Protein AF-A0A314ZGN2-F1 (afdb_monomer)

Nearest PDB structures (foldseek):
  1p7h-assembly1_L  TM=3.125E-01  e=4.042E-01  Homo sapiens
  6c0m-assembly1_A  TM=3.305E-01  e=5.646E+00  Human respirovirus 3
  4mza-assembly1_A  TM=3.324E-01  e=8.991E+00  Human parainfluenza 3 virus (strain NIH 47885)
  7x85-assembly2_C  TM=1.819E-01  e=9.971E+00  Gallus gallus

Foldseek 3Di:
DPPPDFDWDQDVVVRDIATAAEDDDFDFFDDWDDDPQWIWGAGPVDRQKIWIWGWDWDQDPVRDIYIYIYTDDMEGDNDDDDDPADFDDDKGWDWDDPDDQKIKIWIWGAHPVDNVDIDIDIDIWGFDDDVHTYIGD

Secondary structure (DSSP, 8-state):
-------EEEETTTTEEEEEEESS---EEEEEEEETTEEEEEESS-TT-EEEEEEEEEE-TTS-EEEEEEEEEEE-----PPPSS-EEEEEEEEEEEEETTEEEEEEEEEESS-TT-EEEEEEEEEEEESSSEEEE-

Organism: NCBI:txid2094558

Solvent-accessible surface area (backbone atoms only — not comparable to full-atom values): 8246 Å² total; per-residue (Å²): 132,86,78,81,74,85,50,68,44,74,42,74,96,77,73,42,79,42,70,38,45,67,81,61,82,78,69,60,39,75,44,69,42,74,58,90,74,38,36,38,27,33,29,56,92,38,84,42,28,38,36,34,30,35,77,46,77,44,75,47,99,86,75,48,76,48,39,37,42,42,62,73,52,74,39,65,80,53,80,79,80,80,66,99,64,73,70,32,90,60,66,50,54,36,60,45,76,77,53,95,48,38,32,34,42,41,39,35,20,40,28,74,91,40,86,91,46,71,46,75,47,79,43,69,34,30,58,46,82,67,102,54,76,43,68,47,118

Mean predicted aligned error: 6.77 Å

Radius of gyration: 17.8 Å; Cα contacts (8 Å, |Δi|>4): 283; chains: 1; bounding box: 38×37×48 Å

pLDDT: mean 85.06, std 10.41, range [37.78, 95.0]

Sequence (137 aa):
MHRNLDVVAFHVARKDWIRVEVDTYTPFRGRAVVVGETIYALNLYNAEEIIAYSLTRKEDDDGGTTYSLVQLFKLNGLEIVDPPLQFGELVSAYLVHLGNQDFVHVKTATNKECDEVQHVCITTFQIVQGRRHMIET

Structure (mmCIF, N/CA/C/O backbone):
data_AF-A0A314ZGN2-F1
#
_entry.id   AF-A0A314ZGN2-F1
#
loop_
_atom_site.group_PDB
_atom_site.id
_atom_site.type_symbol
_atom_site.label_atom_id
_atom_site.label_alt_id
_atom_site.label_comp_id
_atom_site.label_asym_id
_atom_site.label_entity_id
_atom_site.label_seq_id
_atom_site.pdbx_PDB_ins_code
_atom_site.Cartn_x
_atom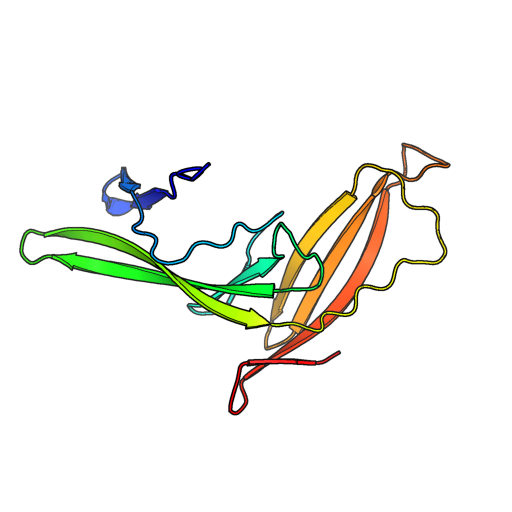_site.Cartn_y
_atom_site.Cartn_z
_atom_site.occupancy
_atom_site.B_iso_or_equiv
_atom_site.auth_seq_id
_atom_site.auth_comp_id
_atom_site.auth_asym_id
_atom_site.auth_atom_id
_atom_site.pdbx_PDB_model_num
ATOM 1 N N . MET A 1 1 ? 17.375 8.043 18.243 1.00 37.78 1 MET A N 1
ATOM 2 C CA . MET A 1 1 ? 16.328 9.081 18.097 1.00 37.78 1 MET A CA 1
ATOM 3 C C . MET A 1 1 ? 15.012 8.380 17.799 1.00 37.78 1 MET A C 1
ATOM 5 O O . MET A 1 1 ? 14.833 7.925 16.677 1.00 37.78 1 MET A O 1
ATOM 9 N N . HIS A 1 2 ? 14.116 8.251 18.779 1.00 42.19 2 HIS A N 1
ATOM 10 C CA . HIS A 1 2 ? 12.725 7.903 18.488 1.00 42.19 2 HIS A CA 1
ATOM 11 C C . HIS A 1 2 ? 12.092 9.126 17.828 1.00 42.19 2 HIS 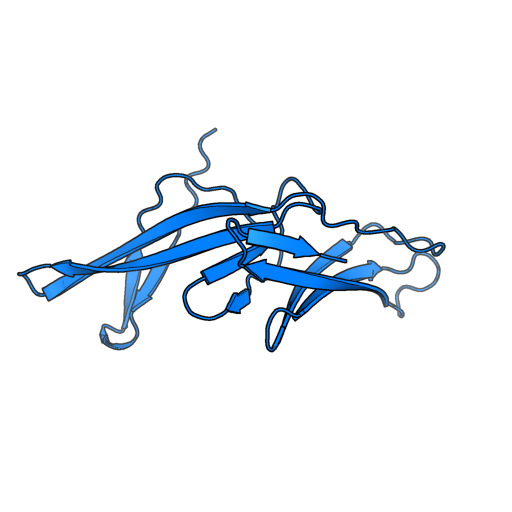A C 1
ATOM 13 O O . HIS A 1 2 ? 11.748 10.092 18.503 1.00 42.19 2 HIS A O 1
ATOM 19 N N . ARG A 1 3 ? 12.029 9.141 16.493 1.00 47.66 3 ARG A N 1
ATOM 20 C CA . ARG A 1 3 ? 11.150 10.082 15.801 1.00 47.66 3 ARG A CA 1
ATOM 21 C C . ARG A 1 3 ? 9.731 9.643 16.148 1.00 47.66 3 ARG A C 1
ATOM 23 O O . ARG A 1 3 ? 9.237 8.693 15.553 1.00 47.66 3 ARG A O 1
ATOM 30 N N . ASN A 1 4 ? 9.127 10.282 17.148 1.00 53.72 4 ASN A N 1
ATOM 31 C CA . ASN A 1 4 ? 7.690 10.196 17.371 1.00 53.72 4 ASN A CA 1
ATOM 32 C C . ASN A 1 4 ? 7.030 10.783 16.126 1.00 53.72 4 ASN A C 1
ATOM 34 O O . ASN A 1 4 ? 7.004 11.996 15.942 1.00 53.72 4 ASN A O 1
ATOM 38 N N . LEU A 1 5 ? 6.609 9.911 15.219 1.00 62.69 5 LEU A N 1
ATOM 39 C CA . LEU A 1 5 ? 5.783 10.303 14.094 1.00 62.69 5 LEU A CA 1
ATOM 40 C C . LEU A 1 5 ? 4.350 10.336 14.611 1.00 62.69 5 LEU A C 1
ATOM 42 O O . LEU A 1 5 ? 3.824 9.321 15.062 1.00 62.69 5 LEU A O 1
ATOM 46 N N . ASP A 1 6 ? 3.751 11.522 14.597 1.00 79.12 6 ASP A N 1
ATOM 47 C CA . ASP A 1 6 ? 2.360 11.707 14.985 1.00 79.12 6 ASP A CA 1
ATOM 48 C C . ASP A 1 6 ? 1.465 11.173 13.862 1.00 79.12 6 ASP A C 1
ATOM 50 O O . ASP A 1 6 ? 1.243 11.837 12.849 1.00 79.12 6 ASP A O 1
ATOM 54 N N . VAL A 1 7 ? 0.972 9.944 14.023 1.00 88.06 7 VAL A N 1
ATOM 55 C CA . VAL A 1 7 ? -0.092 9.408 13.171 1.00 88.06 7 VAL A CA 1
ATOM 56 C C . VAL A 1 7 ? -1.422 9.932 13.706 1.00 88.06 7 VAL A C 1
ATOM 58 O O . VAL A 1 7 ? -1.721 9.813 14.894 1.00 88.06 7 VAL A O 1
ATOM 61 N N . VAL A 1 8 ? -2.218 10.538 12.830 1.00 92.12 8 VAL A N 1
ATOM 62 C CA . VAL A 1 8 ? -3.524 11.117 13.163 1.00 92.12 8 VAL A CA 1
ATOM 63 C C . VAL A 1 8 ? -4.576 10.646 12.165 1.00 92.12 8 VAL A C 1
ATOM 65 O O . VAL A 1 8 ? -4.284 10.450 10.986 1.00 92.12 8 VAL A O 1
ATOM 68 N N . ALA A 1 9 ? -5.807 10.473 12.636 1.00 92.50 9 ALA A N 1
ATOM 69 C CA . ALA A 1 9 ? -6.965 10.132 11.824 1.00 92.50 9 ALA A CA 1
ATOM 70 C C . ALA A 1 9 ? -8.027 11.221 11.979 1.00 92.50 9 ALA A C 1
ATOM 72 O O . ALA A 1 9 ? -8.332 11.651 13.090 1.00 92.50 9 ALA A O 1
ATOM 73 N N . PHE A 1 10 ? -8.605 11.666 10.866 1.00 93.62 10 PHE A N 1
ATOM 74 C CA . PHE A 1 10 ? -9.712 12.613 10.900 1.00 93.62 10 PHE A CA 1
ATOM 75 C C . PHE A 1 10 ? -11.043 11.868 11.021 1.00 93.62 10 PHE A C 1
ATOM 77 O O . PHE A 1 10 ? -11.443 11.131 10.116 1.00 93.62 10 PHE A O 1
ATOM 84 N N . HIS A 1 11 ? -11.756 12.078 12.124 1.00 90.94 11 HIS A N 1
ATOM 85 C CA . HIS A 1 11 ? -13.058 11.466 12.354 1.00 90.94 11 HIS A CA 1
ATOM 86 C C . HIS A 1 11 ? -14.170 12.339 11.759 1.00 90.94 11 HIS A C 1
ATOM 88 O O . HIS A 1 11 ? -14.666 13.267 12.400 1.00 90.94 11 HIS A O 1
ATOM 94 N N . VAL A 1 12 ? -14.634 12.002 10.552 1.00 92.12 12 VAL A N 1
ATOM 95 C CA . VAL A 1 12 ? -15.578 12.822 9.762 1.00 92.12 12 VAL A CA 1
ATOM 96 C C . VAL A 1 12 ? -16.828 13.248 10.539 1.00 92.12 12 VAL A C 1
ATOM 98 O O . VAL A 1 12 ? -17.173 14.427 10.527 1.00 92.12 12 VAL A O 1
ATOM 101 N N . ALA A 1 13 ? -17.490 12.332 11.256 1.00 89.50 13 ALA A N 1
ATOM 102 C CA . ALA A 1 13 ? 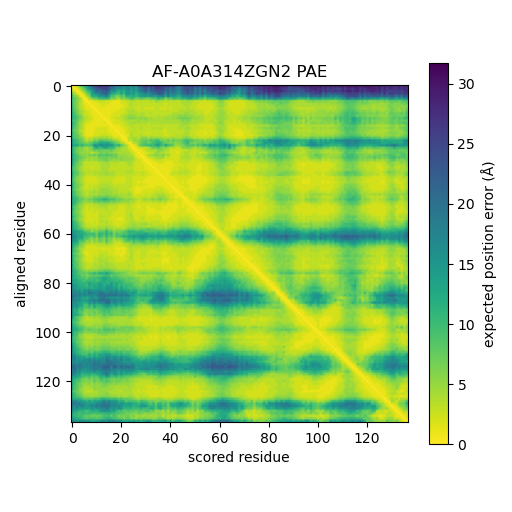-18.731 12.668 11.967 1.00 89.50 13 ALA A CA 1
ATOM 103 C C . ALA A 1 13 ? -18.515 13.629 13.153 1.00 89.50 13 ALA A C 1
ATOM 105 O O . ALA A 1 13 ? -19.404 14.405 13.486 1.00 89.50 13 ALA A O 1
ATOM 106 N N . ARG A 1 14 ? -17.322 13.600 13.761 1.00 87.88 14 ARG A N 1
ATOM 107 C CA . ARG A 1 14 ? -16.935 14.454 14.893 1.00 87.88 14 ARG A CA 1
ATOM 108 C C . ARG A 1 14 ? -16.241 15.735 14.432 1.00 87.88 14 ARG A C 1
ATOM 110 O O . ARG A 1 14 ? -16.152 16.680 15.203 1.00 87.88 14 ARG A O 1
ATOM 117 N N . LYS A 1 15 ? -15.792 15.768 13.171 1.00 93.56 15 LYS A N 1
ATOM 118 C CA . LYS A 1 15 ? -15.005 16.844 12.558 1.00 93.56 15 LYS A CA 1
ATOM 119 C C . LYS A 1 15 ? -13.740 17.170 13.354 1.00 93.56 15 LYS A C 1
ATOM 121 O O . LYS A 1 15 ? -13.398 18.336 13.517 1.00 93.56 15 LYS A O 1
ATOM 126 N N . ASP A 1 16 ? -13.063 16.131 13.833 1.00 92.94 16 ASP A N 1
ATOM 127 C CA . ASP A 1 16 ? -11.923 16.262 14.736 1.00 92.94 16 ASP A CA 1
ATOM 128 C C . ASP A 1 16 ? -10.761 15.339 14.344 1.00 92.94 16 ASP A C 1
ATOM 130 O O . ASP A 1 16 ? -10.966 14.297 13.711 1.00 92.94 16 ASP A O 1
ATOM 134 N N . TRP A 1 17 ? -9.545 15.732 14.720 1.00 93.50 17 TRP A N 1
ATOM 135 C CA . TRP A 1 17 ? -8.321 14.958 14.522 1.00 93.50 17 TRP A CA 1
ATOM 136 C C . TRP A 1 17 ? -8.000 14.158 15.779 1.00 93.50 17 TRP A C 1
ATOM 138 O O . TRP A 1 17 ? -7.732 14.715 16.839 1.00 93.50 17 TRP A O 1
ATOM 148 N N . ILE A 1 18 ? -7.975 12.837 15.643 1.00 91.56 18 ILE A N 1
ATOM 149 C CA . ILE A 1 18 ? -7.713 11.912 16.741 1.00 91.56 18 ILE A CA 1
ATOM 150 C C . ILE A 1 18 ? -6.322 11.317 16.549 1.00 91.56 18 ILE A C 1
ATOM 152 O O . ILE A 1 18 ? -5.971 10.853 15.461 1.00 91.56 18 ILE A O 1
ATOM 156 N N . ARG A 1 19 ? -5.515 11.341 17.611 1.00 91.50 19 ARG A N 1
ATOM 157 C CA . ARG A 1 19 ? -4.205 10.687 17.620 1.00 91.50 19 ARG A CA 1
ATOM 158 C C . ARG A 1 19 ? -4.402 9.178 17.495 1.00 91.50 19 ARG A C 1
ATOM 160 O O . ARG A 1 19 ? -5.207 8.598 18.216 1.00 91.50 19 ARG A O 1
ATOM 167 N N . VAL A 1 20 ? -3.669 8.561 16.577 1.00 91.75 20 VAL A N 1
ATOM 168 C CA . VAL A 1 20 ? -3.712 7.118 16.352 1.00 91.75 20 VAL A CA 1
ATOM 169 C C . VAL A 1 20 ? -2.640 6.467 17.215 1.00 91.75 20 VAL A C 1
ATOM 171 O O . VAL A 1 20 ? -1.478 6.874 17.189 1.00 91.75 20 VAL A O 1
ATOM 174 N N . GLU A 1 21 ? -3.029 5.463 17.988 1.00 91.19 21 GLU A N 1
ATOM 175 C CA . GLU A 1 21 ? -2.099 4.623 18.730 1.00 91.19 21 GLU A CA 1
ATOM 176 C C . GLU A 1 21 ? -1.289 3.769 17.759 1.00 91.19 21 GLU A C 1
ATOM 178 O O . GLU A 1 21 ? -1.835 3.181 16.825 1.00 91.19 21 GLU A O 1
ATOM 183 N N . VAL A 1 22 ? 0.019 3.685 17.974 1.00 87.00 22 VAL A N 1
ATOM 184 C CA . VAL A 1 22 ? 0.903 2.901 17.114 1.00 87.00 22 VAL A CA 1
ATOM 185 C C . VAL A 1 22 ? 1.792 2.043 17.994 1.00 87.00 22 VAL A C 1
ATOM 187 O O . VAL A 1 22 ? 2.503 2.570 18.844 1.00 87.00 22 VAL A O 1
ATOM 190 N N . ASP A 1 23 ? 1.728 0.729 17.793 1.00 75.50 23 ASP A N 1
ATOM 191 C CA . ASP A 1 23 ? 2.507 -0.239 18.568 1.00 75.50 23 ASP A CA 1
ATOM 192 C C . ASP A 1 23 ? 3.909 -0.402 17.960 1.00 75.50 23 ASP A C 1
ATOM 194 O O . ASP A 1 23 ? 4.898 0.149 18.443 1.00 75.50 23 ASP A O 1
ATOM 198 N N . THR A 1 24 ? 3.988 -1.066 16.802 1.00 73.81 24 THR A N 1
ATOM 199 C CA . THR A 1 24 ? 5.222 -1.199 16.021 1.00 73.81 24 THR A CA 1
ATOM 200 C C . THR A 1 24 ? 5.075 -0.464 14.695 1.00 73.81 24 THR A C 1
ATOM 202 O O . THR A 1 24 ? 4.286 -0.857 13.836 1.00 73.81 24 THR A O 1
ATOM 205 N N . TYR A 1 25 ? 5.837 0.616 14.519 1.00 71.62 25 TYR A N 1
ATOM 206 C CA . TYR A 1 25 ? 5.774 1.440 13.316 1.00 71.62 25 TYR A CA 1
ATOM 207 C C . TYR A 1 25 ? 7.018 1.271 12.449 1.00 71.62 25 TYR A C 1
ATOM 209 O O . TYR A 1 25 ? 8.117 1.666 12.841 1.00 71.62 25 TYR A O 1
ATOM 217 N N . THR A 1 26 ? 6.830 0.770 11.231 1.00 79.50 26 THR A N 1
ATOM 218 C CA . THR A 1 26 ? 7.804 0.964 10.154 1.00 79.50 26 THR A CA 1
ATOM 219 C C . THR A 1 26 ? 7.272 2.076 9.246 1.00 79.50 26 THR A C 1
ATOM 221 O O . THR A 1 26 ? 6.148 1.944 8.771 1.00 79.50 26 THR A O 1
ATOM 224 N N . PRO A 1 27 ? 8.006 3.174 8.995 1.00 85.62 27 PRO A N 1
ATOM 225 C CA . PRO A 1 27 ? 7.578 4.186 8.036 1.00 85.62 27 PRO A CA 1
ATOM 226 C C . PRO A 1 27 ? 7.528 3.620 6.616 1.00 85.62 27 PRO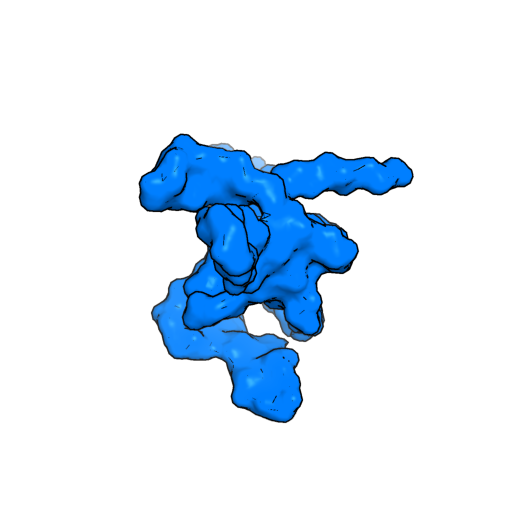 A C 1
ATOM 228 O O . PRO A 1 27 ? 8.348 2.784 6.232 1.00 85.62 27 PRO A O 1
ATOM 231 N N . PHE A 1 28 ? 6.605 4.140 5.816 1.00 88.25 28 PHE A N 1
ATOM 232 C CA . PHE A 1 28 ? 6.501 3.830 4.396 1.00 88.25 28 PHE A CA 1
ATOM 233 C C . PHE A 1 28 ? 6.787 5.069 3.541 1.00 88.25 28 PHE A C 1
ATOM 235 O O . PHE A 1 28 ? 6.727 6.205 4.019 1.00 88.25 28 P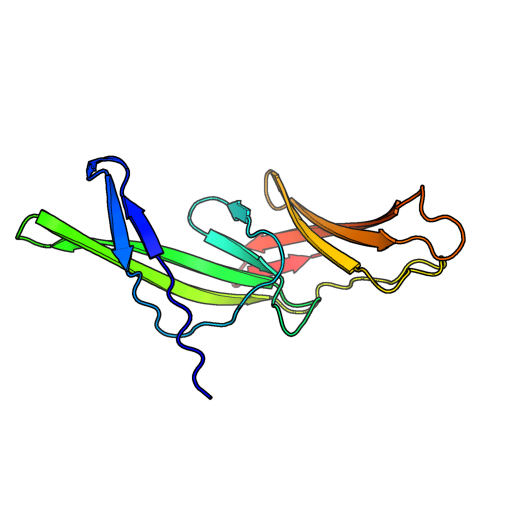HE A O 1
ATOM 242 N N . ARG A 1 29 ? 7.129 4.847 2.271 1.00 85.88 29 ARG A N 1
ATOM 243 C CA . ARG A 1 29 ? 7.354 5.903 1.275 1.00 85.88 29 ARG A CA 1
ATOM 244 C C . ARG A 1 29 ? 6.216 5.956 0.264 1.00 85.88 29 ARG A C 1
ATOM 246 O O . ARG A 1 29 ? 5.596 4.942 -0.046 1.00 85.88 29 ARG A O 1
ATOM 253 N N . GLY A 1 30 ? 5.996 7.138 -0.301 1.00 84.75 30 GLY A N 1
ATOM 254 C CA . GLY A 1 30 ? 4.992 7.334 -1.341 1.00 84.75 30 GLY A CA 1
ATOM 255 C C . GLY A 1 30 ? 3.567 7.194 -0.808 1.00 84.75 30 GLY A C 1
ATOM 256 O O . GLY A 1 30 ? 3.241 7.700 0.264 1.00 84.75 30 GLY A O 1
ATOM 257 N N . ARG A 1 31 ? 2.702 6.551 -1.594 1.00 89.38 31 ARG A N 1
ATOM 258 C CA . ARG A 1 31 ? 1.283 6.362 -1.272 1.00 89.38 31 ARG A CA 1
ATOM 259 C C . ARG A 1 31 ? 1.034 4.934 -0.802 1.00 89.38 31 ARG A C 1
ATOM 261 O O . ARG A 1 31 ? 1.544 3.995 -1.407 1.00 89.38 31 ARG A O 1
ATOM 268 N N . ALA A 1 32 ? 0.230 4.801 0.248 1.00 92.31 32 ALA A N 1
ATOM 269 C CA . ALA A 1 32 ? -0.355 3.530 0.641 1.00 92.31 32 ALA A CA 1
ATOM 270 C C . ALA A 1 32 ? -1.629 3.259 -0.170 1.00 92.31 32 ALA A C 1
ATOM 272 O O . ALA A 1 32 ? -2.291 4.190 -0.636 1.00 92.31 32 ALA A O 1
ATOM 273 N N . VAL A 1 33 ? -1.976 1.986 -0.306 1.00 94.62 33 VAL A N 1
ATOM 274 C CA . VAL A 1 33 ? -3.196 1.518 -0.964 1.00 94.62 33 VAL A CA 1
ATOM 275 C C . VAL A 1 33 ? -3.988 0.664 0.011 1.00 94.62 33 VAL A C 1
ATOM 277 O O . VAL A 1 33 ? -3.415 -0.129 0.751 1.00 94.62 33 VAL A O 1
ATOM 280 N N . VAL A 1 34 ? -5.308 0.827 0.015 1.00 94.38 34 VAL A N 1
ATOM 281 C CA . VAL A 1 34 ? -6.211 0.071 0.885 1.00 94.38 34 VAL A CA 1
ATOM 282 C C . VAL A 1 34 ? -6.947 -0.972 0.052 1.00 94.38 34 VAL A C 1
ATOM 284 O O . VAL A 1 34 ? -7.608 -0.618 -0.923 1.00 94.38 34 VAL A O 1
ATOM 287 N N . VAL A 1 35 ? -6.835 -2.243 0.437 1.00 93.06 35 VAL A N 1
ATOM 288 C CA . VAL A 1 35 ? -7.552 -3.370 -0.176 1.00 93.06 35 VAL A CA 1
ATOM 289 C C . VAL A 1 35 ? -8.306 -4.110 0.923 1.00 93.06 35 VAL A C 1
ATOM 291 O O . VAL A 1 35 ? -7.705 -4.697 1.824 1.00 93.06 35 VAL A O 1
ATOM 294 N N . GLY A 1 36 ? -9.638 -4.047 0.873 1.00 91.94 36 GLY A N 1
ATOM 295 C CA . GLY A 1 36 ? -10.478 -4.476 1.991 1.00 91.94 36 GLY A CA 1
ATOM 296 C C . GLY A 1 36 ? -10.146 -3.673 3.252 1.00 91.94 36 GLY A C 1
ATOM 297 O O . GLY A 1 36 ? -10.203 -2.447 3.240 1.00 91.94 36 GLY A O 1
ATOM 298 N N . GLU A 1 37 ? -9.762 -4.366 4.322 1.00 92.19 37 GLU A N 1
ATOM 299 C CA . GLU A 1 37 ? -9.359 -3.760 5.604 1.00 92.19 37 GLU A CA 1
ATOM 300 C C . GLU A 1 37 ? -7.833 -3.621 5.759 1.00 92.19 37 GLU A C 1
ATOM 302 O O . GLU A 1 37 ? -7.347 -3.173 6.800 1.00 92.19 37 GLU A O 1
ATOM 307 N N . THR A 1 38 ? -7.062 -4.021 4.741 1.00 94.50 38 THR A N 1
ATOM 308 C CA . THR A 1 38 ? -5.595 -4.011 4.793 1.00 94.50 38 THR A CA 1
ATOM 309 C C . THR A 1 38 ? -5.030 -2.818 4.037 1.00 94.50 38 THR A C 1
ATOM 311 O O . THR A 1 38 ? -5.375 -2.563 2.884 1.00 94.50 38 THR A O 1
ATOM 314 N N . ILE A 1 39 ? -4.117 -2.102 4.683 1.00 94.75 39 ILE A N 1
ATOM 315 C CA . ILE A 1 39 ? -3.351 -1.002 4.104 1.00 94.75 39 ILE A CA 1
ATOM 316 C C . ILE A 1 39 ? -1.987 -1.554 3.689 1.00 94.75 39 ILE A C 1
ATOM 318 O O . ILE A 1 39 ? -1.215 -1.979 4.543 1.00 94.75 39 ILE A O 1
ATOM 322 N N . TYR A 1 40 ? -1.669 -1.524 2.401 1.00 94.75 40 TYR A N 1
ATOM 323 C CA . TYR A 1 40 ? -0.372 -1.919 1.856 1.00 94.75 40 TYR A CA 1
ATOM 324 C C . TYR A 1 40 ? 0.456 -0.688 1.496 1.00 94.75 40 TYR A C 1
ATOM 326 O O . TYR A 1 40 ? -0.050 0.249 0.875 1.00 94.75 40 TYR A O 1
ATOM 334 N N . ALA A 1 41 ? 1.739 -0.687 1.848 1.00 93.81 41 ALA A N 1
ATOM 335 C CA . ALA A 1 41 ? 2.641 0.409 1.515 1.00 93.81 41 ALA A CA 1
ATOM 336 C C . ALA A 1 41 ? 4.082 -0.062 1.286 1.00 93.81 41 ALA A C 1
ATOM 338 O O . ALA A 1 41 ? 4.510 -1.070 1.843 1.00 93.81 41 ALA A O 1
ATOM 339 N N . LEU A 1 42 ? 4.845 0.688 0.488 1.00 92.69 42 LEU A N 1
ATOM 340 C CA . LEU A 1 42 ? 6.264 0.410 0.242 1.00 92.69 42 LEU A CA 1
ATOM 341 C C . LEU A 1 42 ? 7.103 0.840 1.443 1.00 92.69 42 LEU A C 1
ATOM 343 O O . LEU A 1 42 ? 7.012 1.994 1.868 1.00 92.69 42 LEU A O 1
ATOM 347 N N . ASN A 1 43 ? 7.964 -0.035 1.953 1.00 91.31 43 ASN A N 1
ATOM 348 C CA . ASN A 1 43 ? 8.844 0.317 3.062 1.00 91.31 43 ASN A CA 1
ATOM 349 C C . ASN A 1 43 ? 9.764 1.496 2.679 1.00 91.31 43 ASN A C 1
ATOM 351 O O . ASN A 1 43 ? 10.348 1.544 1.595 1.00 91.31 43 ASN A O 1
ATOM 355 N N . LEU A 1 44 ? 9.883 2.475 3.584 1.00 88.81 44 LEU A N 1
ATOM 356 C CA . LEU A 1 44 ? 10.755 3.637 3.408 1.00 88.81 44 LEU A CA 1
ATOM 357 C C . LEU A 1 44 ? 12.233 3.245 3.255 1.00 88.81 44 LEU A C 1
ATOM 359 O O . LEU A 1 44 ? 12.950 3.865 2.474 1.00 88.81 44 LEU A O 1
ATOM 363 N N . TYR A 1 45 ? 12.680 2.241 4.008 1.00 87.88 45 TYR A N 1
ATOM 364 C CA . TYR A 1 45 ? 14.078 1.818 4.087 1.00 87.88 45 TYR A CA 1
ATOM 365 C C . TYR A 1 45 ? 14.438 0.697 3.109 1.00 87.88 45 TYR A C 1
ATOM 367 O O . TYR A 1 45 ? 15.614 0.529 2.803 1.00 87.88 45 TYR A O 1
ATOM 375 N N . ASN A 1 46 ? 13.450 -0.063 2.627 1.00 88.38 46 ASN A N 1
ATOM 376 C CA . ASN A 1 46 ? 13.656 -1.132 1.655 1.00 88.38 46 ASN A CA 1
ATOM 377 C C . ASN A 1 46 ? 12.589 -1.072 0.554 1.00 88.38 46 ASN A C 1
ATOM 379 O O . ASN A 1 46 ? 11.427 -1.386 0.779 1.00 88.38 46 ASN A O 1
ATOM 383 N N . ALA A 1 47 ? 13.006 -0.682 -0.647 1.00 80.94 47 ALA A N 1
ATOM 384 C CA . ALA A 1 47 ? 12.140 -0.525 -1.810 1.00 80.94 47 ALA A CA 1
ATOM 385 C C . ALA A 1 47 ? 11.377 -1.793 -2.220 1.00 80.94 47 ALA A C 1
ATOM 387 O O . ALA A 1 47 ? 10.301 -1.681 -2.805 1.00 80.94 47 ALA A O 1
ATOM 388 N N . GLU A 1 48 ? 11.956 -2.950 -1.916 1.00 87.75 48 GLU A N 1
ATOM 389 C CA . GLU A 1 48 ? 11.516 -4.287 -2.325 1.00 87.75 48 GLU A CA 1
ATOM 390 C C . GLU A 1 48 ? 10.698 -4.991 -1.225 1.00 87.75 48 GLU A C 1
ATOM 392 O O . GLU A 1 48 ? 10.360 -6.172 -1.333 1.00 87.75 48 GLU A O 1
ATOM 397 N N . GLU A 1 49 ? 10.381 -4.269 -0.142 1.00 92.25 49 GLU A N 1
ATOM 398 C CA . GLU A 1 49 ? 9.519 -4.746 0.938 1.00 92.25 49 GLU A CA 1
ATOM 399 C C . GLU A 1 49 ? 8.182 -3.990 0.936 1.00 92.25 49 GLU A C 1
ATOM 401 O O . GLU A 1 49 ? 8.133 -2.754 0.947 1.00 92.25 49 GLU A O 1
ATOM 406 N N . ILE A 1 50 ? 7.085 -4.745 0.986 1.00 93.62 50 ILE A N 1
ATOM 407 C CA . ILE A 1 50 ? 5.73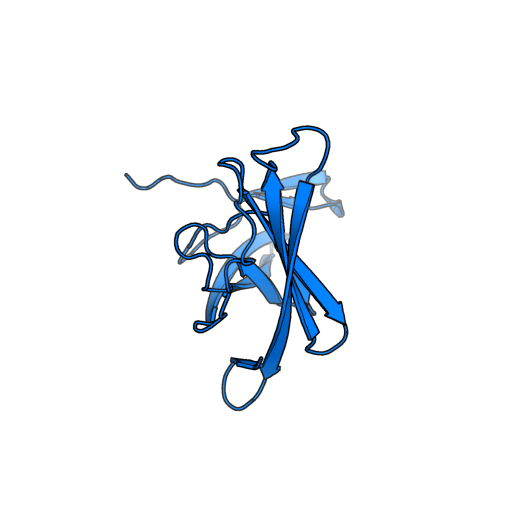7 -4.213 1.200 1.00 93.62 50 ILE A CA 1
ATOM 408 C C . ILE A 1 50 ? 5.348 -4.465 2.650 1.00 93.62 50 ILE A C 1
ATOM 410 O O . ILE A 1 50 ? 5.456 -5.581 3.156 1.00 93.62 50 ILE A O 1
ATOM 414 N N . ILE A 1 51 ? 4.851 -3.434 3.319 1.00 93.94 51 ILE A N 1
ATOM 415 C CA . ILE A 1 51 ? 4.351 -3.516 4.686 1.00 93.94 51 ILE A CA 1
ATOM 416 C C . ILE A 1 51 ? 2.827 -3.495 4.640 1.00 93.94 51 ILE A C 1
ATOM 418 O O . ILE A 1 51 ? 2.236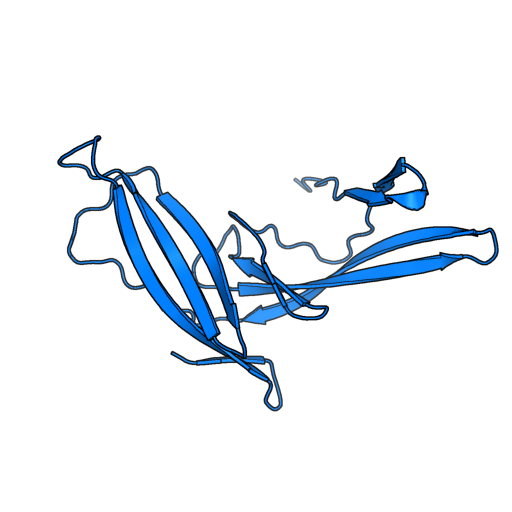 -2.662 3.950 1.00 93.94 51 ILE A O 1
ATOM 422 N N . ALA A 1 52 ? 2.206 -4.409 5.380 1.00 94.25 52 ALA A N 1
ATOM 423 C CA . ALA A 1 52 ? 0.767 -4.451 5.578 1.00 94.25 52 ALA A CA 1
ATOM 424 C C . ALA A 1 52 ? 0.407 -3.917 6.968 1.00 94.25 52 ALA A C 1
ATOM 426 O O . ALA A 1 52 ? 1.011 -4.316 7.968 1.00 94.25 52 ALA A O 1
ATOM 427 N N . TYR A 1 53 ? -0.609 -3.064 7.036 1.00 93.69 53 TYR A N 1
ATOM 428 C CA . TYR A 1 53 ? -1.170 -2.531 8.272 1.00 93.69 53 TYR A CA 1
ATOM 429 C C . TYR A 1 53 ? -2.679 -2.754 8.329 1.00 93.69 53 TYR A C 1
ATOM 431 O O . TYR A 1 53 ? -3.340 -2.883 7.299 1.00 93.69 53 TYR A O 1
ATOM 439 N N . SER A 1 54 ? -3.225 -2.720 9.538 1.00 93.31 54 SER A N 1
ATOM 440 C CA . SER A 1 54 ? -4.656 -2.576 9.789 1.00 93.31 54 SER A CA 1
ATOM 441 C C . SER A 1 54 ? -4.891 -1.332 10.637 1.00 93.31 54 SER A C 1
ATOM 443 O O . SER A 1 54 ? -4.169 -1.088 11.607 1.00 93.31 54 SER A O 1
ATOM 445 N N . LEU A 1 55 ? -5.894 -0.541 10.257 1.00 92.88 55 LEU A N 1
ATOM 446 C CA . LEU A 1 55 ? -6.417 0.533 11.089 1.00 92.88 55 LEU A CA 1
ATOM 447 C C . LEU A 1 55 ? -7.639 0.004 11.837 1.00 92.88 55 LEU A C 1
ATOM 449 O O . LEU A 1 55 ? -8.690 -0.224 11.242 1.00 92.88 55 LEU A O 1
ATOM 453 N N . THR A 1 56 ? -7.508 -0.154 13.147 1.00 92.19 56 THR A N 1
ATOM 454 C CA . THR A 1 56 ? -8.611 -0.569 14.013 1.00 92.19 56 THR A CA 1
ATOM 455 C C . THR A 1 56 ? -9.246 0.637 14.684 1.00 92.19 56 THR A C 1
ATOM 457 O O . THR A 1 56 ? -8.555 1.584 15.066 1.00 92.19 56 THR A O 1
ATOM 460 N N . ARG A 1 57 ? -10.566 0.585 14.849 1.00 92.00 57 ARG A N 1
ATOM 461 C CA . ARG A 1 57 ? -11.353 1.555 15.609 1.00 92.00 57 ARG A CA 1
ATOM 462 C C . ARG A 1 57 ? -11.978 0.844 16.800 1.00 92.00 57 ARG A C 1
ATOM 464 O O . ARG A 1 57 ? -12.554 -0.229 16.633 1.00 92.00 57 ARG A O 1
ATOM 471 N N . LYS A 1 58 ? -11.905 1.465 17.971 1.00 91.31 58 LYS A N 1
ATOM 472 C CA . LYS A 1 58 ? -12.662 1.067 19.158 1.00 91.31 58 LYS A CA 1
ATOM 473 C C . LYS A 1 58 ? -13.518 2.234 19.616 1.00 91.31 58 LYS A C 1
ATOM 475 O O . LYS A 1 58 ? -13.045 3.369 19.654 1.00 91.31 58 LYS A O 1
ATOM 480 N N . GLU A 1 59 ? -14.768 1.938 19.921 1.00 89.19 59 GLU A N 1
ATOM 481 C CA . GLU A 1 59 ? -15.649 2.841 20.653 1.00 89.19 59 GLU A CA 1
ATOM 482 C C . GLU A 1 59 ? -15.559 2.453 22.124 1.00 89.19 59 GLU A C 1
ATOM 484 O O . GLU A 1 59 ? -15.514 1.262 22.441 1.00 89.19 59 GLU A O 1
ATOM 489 N N . ASP A 1 60 ? -15.439 3.445 22.996 1.00 82.81 60 ASP A N 1
ATOM 490 C CA . ASP A 1 60 ? -15.525 3.221 24.434 1.00 82.81 60 ASP A CA 1
ATOM 491 C C . ASP A 1 60 ? -16.972 3.397 24.920 1.00 82.81 60 ASP A C 1
ATOM 493 O O . ASP A 1 60 ? -17.833 3.924 24.207 1.00 82.81 60 ASP A O 1
ATOM 497 N N . ASP A 1 61 ? -17.240 2.933 26.139 1.00 84.50 61 ASP A N 1
ATOM 498 C CA . ASP A 1 61 ? -18.575 2.982 26.745 1.00 84.50 61 ASP A CA 1
ATOM 499 C C . ASP A 1 61 ? -19.065 4.428 26.986 1.00 84.50 61 ASP A C 1
ATOM 501 O O . ASP A 1 61 ? -20.269 4.660 27.103 1.00 84.50 61 ASP A O 1
ATOM 505 N N . ASP A 1 62 ? -18.150 5.406 26.991 1.00 82.00 62 ASP A N 1
ATOM 506 C CA . ASP A 1 62 ? -18.423 6.838 27.162 1.00 82.00 62 ASP A CA 1
ATOM 507 C C . ASP A 1 62 ? -18.615 7.573 25.813 1.00 82.00 62 ASP A C 1
ATOM 509 O O . ASP A 1 62 ? -18.771 8.799 25.771 1.00 82.00 62 ASP A O 1
ATOM 513 N N . GLY A 1 63 ? -18.633 6.845 24.689 1.00 77.62 63 GLY A N 1
ATOM 514 C CA . GLY A 1 63 ? -18.824 7.394 23.340 1.00 77.62 63 GLY A CA 1
ATOM 515 C C . GLY A 1 63 ? -17.581 8.061 22.734 1.00 77.62 63 GLY A C 1
ATOM 516 O O . GLY A 1 63 ? -17.657 8.702 21.678 1.00 77.62 63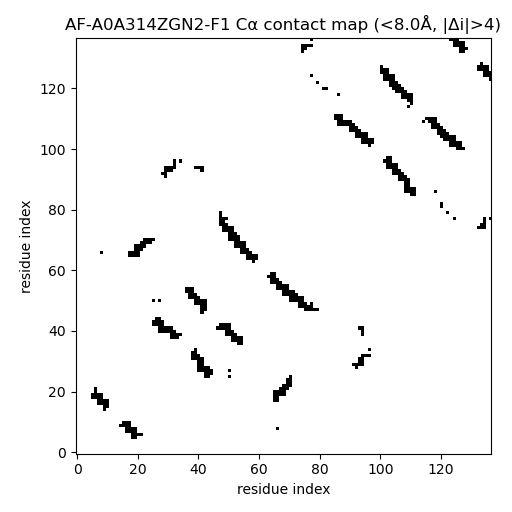 GLY A O 1
ATOM 517 N N . GLY A 1 64 ? -16.427 7.924 23.376 1.00 84.56 64 GLY A N 1
ATOM 518 C CA . GLY A 1 64 ? -15.126 8.209 22.802 1.00 84.56 64 GLY A CA 1
ATOM 519 C C . GLY A 1 64 ? -14.726 7.184 21.738 1.00 84.56 64 GLY A C 1
ATOM 520 O O . GLY A 1 64 ? -15.358 6.153 21.501 1.00 84.56 64 GLY A O 1
ATOM 521 N N . THR A 1 65 ? -13.702 7.545 20.969 1.00 89.69 65 THR A N 1
ATOM 522 C CA . THR A 1 65 ? -13.245 6.753 19.826 1.00 89.69 65 THR A CA 1
ATOM 523 C C . THR A 1 65 ? -11.736 6.759 19.808 1.00 89.69 65 THR A C 1
ATOM 525 O O . THR A 1 65 ? -11.126 7.824 19.691 1.00 89.69 65 THR A O 1
ATOM 528 N N . THR A 1 66 ? -11.156 5.568 19.855 1.00 91.62 66 THR A N 1
ATOM 529 C CA . THR A 1 66 ? -9.716 5.365 19.749 1.00 91.62 66 THR A CA 1
ATOM 530 C C . THR A 1 66 ? -9.410 4.659 18.442 1.00 91.62 66 THR A C 1
ATOM 532 O O . THR A 1 66 ? -10.081 3.698 18.054 1.00 91.62 66 THR A O 1
ATOM 535 N N . TYR A 1 67 ? -8.387 5.152 17.754 1.00 93.38 67 TYR A N 1
ATOM 536 C CA . TYR A 1 67 ? -7.838 4.515 16.569 1.00 93.38 67 TYR A CA 1
ATOM 537 C C . TYR A 1 67 ? -6.484 3.914 16.905 1.00 93.38 67 TYR A C 1
ATOM 539 O O . TYR A 1 67 ? -5.670 4.570 17.553 1.00 93.38 67 TYR A O 1
ATOM 547 N N . SER A 1 68 ? -6.219 2.721 16.388 1.00 91.94 68 SER A N 1
ATOM 548 C CA . SER A 1 68 ? -4.908 2.083 16.501 1.00 91.94 68 SER A CA 1
ATOM 549 C C . SER A 1 68 ? -4.460 1.584 15.128 1.00 91.94 68 SER A C 1
ATOM 551 O O . SER A 1 68 ? -5.242 0.959 14.409 1.00 91.94 68 SER A O 1
ATOM 553 N N . LEU A 1 69 ? -3.211 1.865 14.757 1.00 91.88 69 LEU A N 1
ATOM 554 C CA . LEU A 1 69 ? -2.571 1.386 13.535 1.00 91.88 69 LEU A CA 1
ATOM 555 C C . LEU A 1 69 ? -1.601 0.260 13.893 1.00 91.88 69 LEU A C 1
ATOM 557 O O . LEU A 1 69 ? -0.602 0.476 14.581 1.00 91.88 69 LEU A O 1
ATOM 561 N N . VAL A 1 70 ? -1.889 -0.939 13.399 1.00 91.38 70 VAL A N 1
ATOM 562 C CA . VAL A 1 70 ? -1.127 -2.152 13.708 1.00 91.38 70 VAL A CA 1
ATOM 563 C C . VAL A 1 70 ? -0.420 -2.637 12.452 1.00 91.38 70 VAL A C 1
ATOM 565 O O . VAL A 1 70 ? -1.057 -2.823 11.417 1.00 91.38 70 VAL A O 1
ATOM 568 N N . GLN A 1 71 ? 0.891 -2.870 12.531 1.00 92.25 71 GLN A N 1
ATOM 569 C CA . GLN A 1 71 ? 1.625 -3.560 11.472 1.00 92.25 71 GLN A CA 1
ATOM 570 C C . GLN A 1 71 ? 1.289 -5.056 11.518 1.00 92.25 71 GLN A C 1
ATOM 572 O O . GLN A 1 71 ? 1.571 -5.724 12.509 1.00 92.25 71 GLN A O 1
ATOM 577 N N . LEU A 1 72 ? 0.713 -5.587 10.441 1.00 92.19 72 LEU A N 1
ATOM 578 C CA . LEU A 1 72 ? 0.303 -6.989 10.354 1.00 92.19 72 LEU A CA 1
ATOM 579 C C . LEU A 1 72 ? 1.482 -7.895 9.994 1.00 92.19 72 LEU A C 1
ATOM 581 O O . LEU A 1 72 ? 1.783 -8.857 10.696 1.00 92.19 72 LEU A O 1
ATOM 585 N N . PHE A 1 73 ? 2.149 -7.597 8.880 1.00 91.69 73 PHE A N 1
ATOM 586 C CA . PHE A 1 73 ? 3.270 -8.377 8.360 1.00 91.69 73 PHE A CA 1
ATOM 587 C C . PHE A 1 73 ? 4.057 -7.576 7.317 1.00 91.69 73 PHE A C 1
ATOM 589 O O . PHE A 1 73 ? 3.639 -6.507 6.866 1.00 91.69 73 PHE A O 1
ATOM 596 N N . LYS A 1 74 ? 5.211 -8.123 6.935 1.00 93.06 74 LYS A N 1
ATOM 597 C CA . LYS A 1 74 ? 6.080 -7.625 5.869 1.00 93.06 74 LYS A CA 1
ATOM 598 C C . LYS A 1 74 ? 6.197 -8.688 4.788 1.00 93.06 74 LYS A C 1
ATOM 600 O O . LYS A 1 74 ? 6.409 -9.860 5.101 1.00 93.06 74 LYS A O 1
ATOM 605 N N . LEU A 1 75 ? 6.053 -8.275 3.539 1.00 92.31 75 LEU A N 1
ATOM 606 C CA . LEU A 1 75 ? 6.251 -9.108 2.365 1.00 92.31 75 LEU A CA 1
ATOM 607 C C . LEU A 1 75 ? 7.575 -8.724 1.722 1.00 92.31 75 LEU A C 1
ATOM 609 O O . LEU A 1 75 ? 7.783 -7.563 1.378 1.00 92.31 75 LEU A O 1
ATOM 613 N N . ASN A 1 76 ? 8.450 -9.711 1.581 1.00 90.00 76 ASN A N 1
ATOM 614 C CA . ASN A 1 76 ? 9.745 -9.574 0.929 1.00 90.00 76 ASN A CA 1
ATOM 615 C C . ASN A 1 76 ? 9.694 -10.206 -0.463 1.00 90.00 76 ASN A C 1
ATOM 617 O O . ASN A 1 76 ? 8.817 -11.029 -0.732 1.00 90.00 76 ASN A O 1
ATOM 621 N N . GLY A 1 77 ? 10.681 -9.878 -1.295 1.00 83.75 77 GLY A N 1
ATOM 622 C CA . GLY A 1 77 ? 10.861 -10.508 -2.603 1.00 83.75 77 GLY A CA 1
ATOM 623 C C . GLY A 1 77 ? 10.127 -9.805 -3.739 1.00 83.75 77 GLY A C 1
ATOM 624 O O . GLY A 1 77 ? 9.898 -10.427 -4.770 1.00 83.75 77 GLY A O 1
ATOM 625 N N . LEU A 1 78 ? 9.756 -8.528 -3.573 1.00 86.50 78 LEU A N 1
ATOM 626 C CA . LEU A 1 78 ? 9.332 -7.722 -4.712 1.00 86.50 78 LEU A CA 1
ATOM 627 C C . LEU A 1 78 ? 10.560 -7.404 -5.572 1.00 86.50 78 LEU A C 1
ATOM 629 O O . LEU A 1 78 ? 11.329 -6.507 -5.239 1.00 86.50 78 LEU A O 1
ATOM 633 N N . GLU A 1 79 ? 10.741 -8.123 -6.673 1.00 84.81 79 GLU A N 1
ATOM 634 C CA . GLU A 1 79 ? 11.842 -7.862 -7.597 1.00 84.81 79 GLU A CA 1
ATOM 635 C C . GLU A 1 79 ? 11.536 -6.619 -8.449 1.00 84.81 79 GLU A C 1
ATOM 637 O O . GLU A 1 79 ? 10.653 -6.623 -9.310 1.00 84.81 79 GLU A O 1
ATOM 642 N N . ILE A 1 80 ? 12.257 -5.524 -8.197 1.00 79.12 80 ILE A N 1
ATOM 643 C CA . ILE A 1 80 ? 12.151 -4.290 -8.983 1.00 79.12 80 ILE A CA 1
ATOM 644 C C . ILE A 1 80 ? 13.426 -4.156 -9.805 1.00 79.12 80 ILE A C 1
ATOM 646 O O . ILE A 1 80 ? 14.442 -3.655 -9.330 1.00 79.12 80 ILE A O 1
ATOM 650 N N . VAL A 1 81 ? 13.358 -4.590 -11.059 1.00 78.56 81 VAL A N 1
ATOM 651 C CA . VAL A 1 81 ? 14.494 -4.495 -11.975 1.00 78.56 81 VAL A CA 1
ATOM 652 C C . VAL A 1 81 ? 14.626 -3.065 -12.489 1.00 78.56 81 VAL A C 1
ATOM 654 O O . VAL A 1 81 ? 13.661 -2.463 -12.970 1.00 78.56 81 VAL A O 1
ATOM 657 N N . ASP A 1 82 ? 15.839 -2.523 -12.405 1.00 74.75 82 ASP A N 1
ATOM 658 C CA . ASP A 1 82 ? 16.157 -1.259 -13.054 1.00 74.75 82 ASP A CA 1
ATOM 659 C C . ASP A 1 82 ? 16.171 -1.442 -14.577 1.00 74.75 82 ASP A C 1
ATOM 661 O O . ASP A 1 82 ? 16.770 -2.390 -15.092 1.00 74.75 82 ASP A O 1
ATOM 665 N N . PRO A 1 83 ? 15.512 -0.554 -15.334 1.00 72.94 83 PRO A N 1
ATOM 666 C CA . PRO A 1 83 ? 15.503 -0.657 -16.781 1.00 72.94 83 PRO A CA 1
ATOM 667 C C . PRO A 1 83 ? 16.897 -0.339 -17.334 1.00 72.94 83 PRO A C 1
ATOM 669 O O . PRO A 1 83 ? 17.694 0.336 -16.681 1.00 72.94 83 PRO A O 1
ATOM 672 N N . PRO A 1 84 ? 17.180 -0.719 -18.590 1.00 72.62 84 PRO A N 1
ATOM 673 C CA . PRO A 1 84 ? 18.458 -0.413 -19.236 1.00 72.62 84 PRO A CA 1
ATOM 674 C C . PRO A 1 84 ? 18.699 1.094 -19.468 1.00 72.62 84 PRO A C 1
ATOM 676 O O . PRO A 1 84 ? 19.761 1.478 -19.950 1.00 72.62 84 PRO A O 1
ATOM 679 N N . LEU A 1 85 ? 17.720 1.950 -19.162 1.00 72.38 85 LEU A N 1
ATOM 680 C CA . LEU A 1 85 ? 17.772 3.401 -19.335 1.00 72.38 85 LEU A CA 1
ATOM 681 C C . LEU A 1 85 ? 18.374 4.070 -18.091 1.00 72.38 85 LEU A C 1
ATOM 683 O O . LEU A 1 85 ? 18.159 3.612 -16.971 1.00 72.38 85 LEU A O 1
ATOM 687 N N . GLN A 1 86 ? 19.101 5.178 -18.263 1.00 69.19 86 GLN A N 1
ATOM 688 C CA . GLN A 1 86 ? 19.695 5.885 -17.127 1.00 69.19 86 GLN A CA 1
ATOM 689 C C . GLN A 1 86 ? 18.658 6.732 -16.383 1.00 69.19 86 GLN A C 1
ATOM 691 O O . GLN A 1 86 ? 18.265 7.807 -16.829 1.00 69.19 86 GLN A O 1
ATOM 696 N N . PHE A 1 87 ? 18.262 6.270 -15.200 1.00 72.44 87 PHE A N 1
ATOM 697 C CA . PHE A 1 87 ? 17.382 7.022 -14.311 1.00 72.44 87 PHE A CA 1
ATOM 698 C C . PHE A 1 87 ? 18.173 8.157 -13.650 1.00 72.44 87 PHE A C 1
ATOM 700 O O . PHE A 1 87 ? 19.312 7.975 -13.209 1.00 72.44 87 PHE A O 1
ATOM 707 N N . GLY A 1 88 ? 17.574 9.343 -13.613 1.00 70.00 88 GLY A N 1
ATOM 708 C CA . GLY A 1 88 ? 18.053 10.496 -12.861 1.00 70.00 88 GLY A CA 1
ATOM 709 C C . GLY A 1 88 ? 17.872 10.324 -11.352 1.00 70.00 88 GLY A C 1
ATOM 710 O O . GLY A 1 88 ? 17.354 9.318 -10.871 1.00 70.00 88 GLY A O 1
ATOM 711 N N . GLU A 1 89 ? 18.333 11.312 -10.588 1.00 71.31 89 GLU A N 1
ATOM 712 C CA . GLU A 1 89 ? 18.434 11.210 -9.125 1.00 71.31 89 GLU A CA 1
ATOM 713 C C . GLU A 1 89 ? 17.079 11.300 -8.407 1.00 71.31 89 GLU A C 1
ATOM 715 O O . GLU A 1 89 ? 16.910 10.738 -7.323 1.00 71.31 89 GLU A O 1
ATOM 720 N N . LEU A 1 90 ? 16.096 11.987 -8.999 1.00 71.50 90 LEU A N 1
ATOM 721 C CA . LEU A 1 90 ? 14.795 12.186 -8.369 1.00 71.50 90 LEU A CA 1
ATOM 722 C C . LEU A 1 90 ? 13.874 11.006 -8.676 1.00 71.50 90 LEU A C 1
ATOM 724 O O . LEU A 1 90 ? 13.171 11.003 -9.683 1.00 71.50 90 LEU A O 1
ATOM 728 N N . VAL A 1 91 ? 13.873 10.017 -7.786 1.00 79.25 91 VAL A N 1
ATOM 729 C CA . VAL A 1 91 ? 13.061 8.803 -7.906 1.00 79.25 91 VAL A CA 1
ATOM 730 C C . VAL A 1 91 ? 11.818 8.900 -7.025 1.00 79.25 91 VAL A C 1
ATOM 732 O O . VAL A 1 91 ? 11.909 9.177 -5.828 1.00 79.25 91 VAL A O 1
ATOM 735 N N . SER A 1 92 ? 10.653 8.588 -7.585 1.00 84.06 92 SER A N 1
ATOM 736 C CA . SER A 1 92 ? 9.442 8.310 -6.812 1.00 84.06 92 SER A CA 1
ATOM 737 C C . SER A 1 92 ? 8.930 6.901 -7.101 1.00 84.06 92 SER A C 1
ATOM 739 O O . SER A 1 92 ? 9.175 6.333 -8.165 1.00 84.06 92 SER A O 1
ATOM 741 N N . ALA A 1 93 ? 8.252 6.315 -6.119 1.00 86.69 93 ALA A N 1
ATOM 742 C CA . ALA A 1 93 ? 7.730 4.961 -6.190 1.00 86.69 93 ALA A CA 1
ATOM 743 C C . ALA A 1 93 ? 6.328 4.919 -5.583 1.00 86.69 93 ALA A C 1
ATOM 745 O O . ALA A 1 93 ? 6.097 5.466 -4.498 1.00 86.69 93 ALA A O 1
ATOM 746 N N . TYR A 1 94 ? 5.400 4.273 -6.282 1.00 87.62 94 TYR A N 1
ATOM 747 C CA . TYR A 1 94 ? 4.008 4.147 -5.866 1.00 87.62 94 TYR A CA 1
ATOM 748 C C . TYR A 1 94 ? 3.541 2.708 -6.004 1.00 87.62 94 TYR A C 1
ATOM 750 O O . TYR A 1 94 ? 3.865 2.035 -6.979 1.00 87.62 94 TYR A O 1
ATOM 758 N N . LEU A 1 95 ? 2.735 2.275 -5.040 1.00 92.12 95 LEU A N 1
ATOM 759 C CA . LEU A 1 95 ? 1.958 1.054 -5.148 1.00 92.12 95 LEU A CA 1
ATOM 760 C C . LEU A 1 95 ? 0.565 1.397 -5.688 1.00 92.12 95 LEU A C 1
ATOM 762 O O . LEU A 1 95 ? -0.023 2.404 -5.288 1.00 92.12 95 LEU A O 1
ATOM 766 N N . VAL A 1 96 ? 0.048 0.572 -6.592 1.00 93.00 96 VAL A N 1
ATOM 767 C CA . VAL A 1 96 ? -1.284 0.698 -7.193 1.00 93.00 96 VAL A CA 1
ATOM 768 C C . VAL A 1 96 ? -1.966 -0.665 -7.127 1.00 93.00 96 VAL A C 1
ATOM 770 O O . VAL A 1 96 ? -1.347 -1.672 -7.454 1.00 93.00 96 VAL A O 1
ATOM 773 N N . HIS A 1 97 ? -3.230 -0.707 -6.709 1.00 94.69 97 HIS A N 1
ATOM 774 C CA . HIS A 1 97 ? -4.063 -1.912 -6.787 1.00 94.69 97 HIS A CA 1
ATOM 775 C C . HIS A 1 97 ? -4.887 -1.867 -8.070 1.00 94.69 97 HIS A C 1
ATOM 777 O O . HIS A 1 97 ? -5.538 -0.858 -8.347 1.00 94.69 97 HIS A O 1
ATOM 783 N N . LEU A 1 98 ? -4.830 -2.939 -8.859 1.00 94.12 98 LEU A N 1
ATOM 784 C CA . LEU A 1 98 ? -5.567 -3.054 -10.120 1.00 94.12 98 LEU A CA 1
ATOM 785 C C . LEU A 1 98 ? -6.927 -3.752 -9.958 1.00 94.12 98 LEU A C 1
ATOM 787 O O . LEU A 1 98 ? -7.710 -3.793 -10.904 1.00 94.12 98 LEU A O 1
ATOM 791 N N . GLY A 1 99 ? -7.217 -4.284 -8.769 1.00 91.00 99 GLY A N 1
ATOM 792 C CA . GLY A 1 99 ? -8.340 -5.182 -8.519 1.00 91.00 99 GLY A CA 1
ATOM 793 C C . GLY A 1 99 ? -7.858 -6.598 -8.211 1.00 91.00 99 GLY A C 1
ATOM 794 O O . GLY A 1 99 ? -6.710 -6.946 -8.462 1.00 91.00 99 GLY A O 1
ATOM 795 N N . ASN A 1 100 ? -8.733 -7.422 -7.630 1.00 90.50 100 ASN A N 1
ATOM 796 C CA . ASN A 1 100 ? -8.401 -8.788 -7.212 1.00 90.50 100 ASN A CA 1
ATOM 797 C C . ASN A 1 100 ? -7.115 -8.834 -6.363 1.00 90.50 100 ASN A C 1
ATOM 799 O O . ASN A 1 100 ? -6.981 -8.081 -5.395 1.00 90.50 100 ASN A O 1
ATOM 803 N N . GLN A 1 101 ? -6.190 -9.716 -6.731 1.00 90.94 101 GLN A N 1
ATOM 804 C CA . GLN A 1 101 ? -4.880 -9.876 -6.113 1.00 90.94 101 GLN A CA 1
ATOM 805 C C . GLN A 1 101 ? -3.794 -9.096 -6.860 1.00 90.94 101 GLN A C 1
ATOM 807 O O . GLN A 1 101 ? -2.639 -9.199 -6.475 1.00 90.94 101 GLN A O 1
ATOM 812 N N . ASP A 1 102 ? -4.141 -8.323 -7.893 1.00 95.00 102 ASP A N 1
ATOM 813 C CA . ASP A 1 102 ? -3.195 -7.705 -8.818 1.00 95.00 102 ASP A CA 1
ATOM 814 C C . ASP A 1 102 ? -2.752 -6.312 -8.351 1.00 95.00 102 ASP A C 1
ATOM 816 O O . ASP A 1 102 ? -3.557 -5.425 -8.037 1.00 95.00 102 ASP A O 1
ATOM 820 N N . PHE A 1 103 ? -1.439 -6.104 -8.352 1.00 94.81 103 PHE A N 1
ATOM 821 C CA . PHE A 1 103 ? -0.782 -4.868 -7.958 1.00 94.81 103 PHE A CA 1
ATOM 822 C C . PHE A 1 103 ? 0.243 -4.430 -8.998 1.00 94.81 103 PHE A C 1
ATOM 824 O O . PHE A 1 103 ? 0.787 -5.217 -9.775 1.00 94.81 103 PHE A O 1
ATOM 831 N N . VAL A 1 104 ? 0.528 -3.132 -8.978 1.00 93.50 104 VAL A N 1
ATOM 832 C CA . VAL A 1 104 ? 1.590 -2.520 -9.763 1.00 93.50 104 VAL A CA 1
ATOM 833 C C . VAL A 1 104 ? 2.450 -1.654 -8.867 1.00 93.50 104 VAL A C 1
ATOM 835 O O . VAL A 1 104 ? 1.956 -0.786 -8.147 1.00 93.50 104 VAL A O 1
ATOM 838 N N . HIS A 1 105 ? 3.756 -1.846 -8.972 1.00 91.88 105 HIS A N 1
ATOM 839 C CA . HIS A 1 105 ? 4.743 -0.882 -8.534 1.00 91.88 105 HIS A CA 1
ATOM 840 C C . HIS A 1 105 ? 5.114 0.023 -9.713 1.00 91.88 105 HIS A C 1
ATOM 842 O O . HIS A 1 105 ? 5.630 -0.442 -10.731 1.00 91.88 105 HIS A O 1
ATOM 848 N N . VAL A 1 106 ? 4.851 1.321 -9.571 1.00 89.81 106 VAL A N 1
ATOM 849 C CA . VAL A 1 106 ? 5.243 2.344 -10.544 1.00 89.81 106 VAL A CA 1
ATOM 850 C C . VAL A 1 106 ? 6.430 3.108 -9.981 1.00 89.81 106 VAL A C 1
ATOM 852 O O . VAL A 1 106 ? 6.285 3.856 -9.010 1.00 89.81 106 VAL A O 1
ATOM 855 N N . LYS A 1 107 ? 7.594 2.942 -10.606 1.00 87.38 107 LYS A N 1
ATOM 856 C CA . LYS A 1 107 ? 8.777 3.769 -10.360 1.00 87.38 107 LYS A CA 1
ATOM 857 C C . LYS A 1 107 ? 8.820 4.859 -11.411 1.00 87.38 107 LYS A C 1
ATOM 859 O O . LYS A 1 107 ? 8.699 4.571 -12.598 1.00 87.38 107 LYS A O 1
ATOM 864 N N . THR A 1 108 ? 9.038 6.094 -10.993 1.00 86.38 108 THR A N 1
ATOM 865 C CA . THR A 1 108 ? 9.325 7.181 -11.924 1.00 86.38 108 THR A CA 1
ATOM 866 C C . THR A 1 108 ? 10.627 7.858 -11.548 1.00 86.38 108 THR A C 1
ATOM 868 O O . THR A 1 108 ? 10.956 7.934 -10.363 1.00 86.38 108 THR A O 1
ATOM 871 N N . ALA A 1 109 ? 11.371 8.343 -12.537 1.00 84.00 109 ALA A N 1
ATOM 872 C CA . ALA A 1 109 ? 12.500 9.225 -12.281 1.00 84.00 109 ALA A CA 1
ATOM 873 C C . ALA A 1 109 ? 12.682 10.259 -13.379 1.00 84.00 109 ALA A C 1
ATOM 875 O O . ALA A 1 109 ? 12.194 10.085 -14.500 1.00 84.00 109 ALA A O 1
ATOM 876 N N . THR A 1 110 ? 13.402 11.328 -13.046 1.00 80.56 110 THR A N 1
ATOM 877 C CA . THR A 1 110 ? 13.882 12.280 -14.047 1.00 80.56 110 THR A CA 1
ATOM 878 C C . THR A 1 110 ? 14.730 11.560 -15.091 1.00 80.56 110 THR A C 1
ATOM 880 O O . THR A 1 110 ? 15.417 10.583 -14.789 1.00 80.56 110 THR A O 1
ATOM 883 N N . ASN A 1 111 ? 14.658 12.011 -16.337 1.00 74.06 111 ASN A N 1
ATOM 884 C CA . ASN A 1 111 ? 15.524 11.522 -17.398 1.00 74.06 111 ASN A CA 1
ATOM 885 C C . ASN A 1 111 ? 16.771 12.410 -17.455 1.00 74.06 111 ASN A C 1
ATOM 887 O O . ASN A 1 111 ? 16.660 13.625 -17.578 1.00 74.06 111 ASN A O 1
ATOM 891 N N . LYS A 1 112 ? 17.961 11.802 -17.364 1.00 70.00 112 LYS A N 1
ATOM 892 C CA . LYS A 1 112 ? 19.236 12.539 -17.399 1.00 70.00 112 LYS A CA 1
ATOM 893 C C . LYS A 1 112 ? 19.511 13.221 -18.741 1.00 70.00 112 LYS A C 1
ATOM 895 O O . LYS A 1 112 ? 20.286 14.169 -18.786 1.00 70.00 112 LYS A O 1
ATOM 900 N N . GLU A 1 113 ? 18.928 12.716 -19.822 1.00 73.62 113 GLU A N 1
ATOM 901 C CA . GLU A 1 113 ? 19.110 13.232 -21.180 1.00 73.62 113 GLU A CA 1
ATOM 902 C C . GLU A 1 113 ? 18.068 14.301 -21.542 1.00 73.62 113 GLU A C 1
ATOM 904 O O . GLU A 1 113 ? 18.297 15.086 -22.461 1.00 73.62 113 GLU A O 1
ATOM 909 N N . CYS A 1 114 ? 16.924 14.345 -20.846 1.00 71.50 114 CYS A N 1
ATOM 910 C CA . CYS A 1 114 ? 15.833 15.267 -21.155 1.00 71.50 114 CYS A CA 1
ATOM 911 C C . CYS A 1 114 ? 14.927 15.528 -19.941 1.00 71.50 114 CYS A C 1
ATOM 913 O O . CYS A 1 114 ? 14.091 14.696 -19.597 1.00 71.50 114 CYS A O 1
ATOM 915 N N . ASP A 1 115 ? 15.013 16.721 -19.351 1.00 70.00 115 ASP A N 1
ATOM 916 C CA . ASP A 1 115 ? 14.206 17.107 -18.180 1.00 70.00 115 ASP A CA 1
ATOM 917 C C . ASP A 1 115 ? 12.691 17.209 -18.465 1.00 70.00 115 ASP A C 1
ATOM 919 O O . ASP A 1 115 ? 11.884 17.256 -17.536 1.00 70.00 115 ASP A O 1
ATOM 923 N N . GLU A 1 116 ? 12.282 17.219 -19.739 1.00 71.69 116 GLU A N 1
ATOM 924 C CA . GLU A 1 116 ? 10.872 17.267 -20.157 1.00 71.69 116 GLU A CA 1
ATOM 925 C C . GLU A 1 116 ? 10.196 15.887 -20.177 1.00 71.69 116 GLU A C 1
ATOM 927 O O . GLU A 1 116 ? 8.968 15.796 -20.262 1.00 71.69 116 GLU A O 1
ATOM 932 N N . VAL A 1 117 ? 10.972 14.801 -2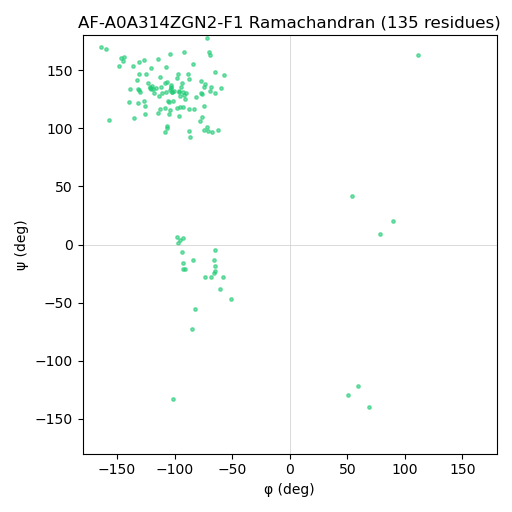0.096 1.00 72.88 117 VAL A N 1
ATOM 933 C CA . VAL A 1 117 ? 10.460 13.429 -20.173 1.00 72.88 117 VAL A CA 1
ATOM 934 C C . VAL A 1 117 ? 10.750 12.696 -18.870 1.00 72.88 117 VAL A C 1
ATOM 936 O O . VAL A 1 117 ? 11.878 12.655 -18.389 1.00 72.88 117 VAL A O 1
ATOM 939 N N . GLN A 1 118 ? 9.731 12.059 -18.298 1.00 77.06 118 GLN A N 1
ATOM 940 C CA . GLN A 1 118 ? 9.894 11.214 -17.120 1.00 77.06 118 GLN A CA 1
ATOM 941 C C . GLN A 1 118 ? 10.029 9.751 -17.541 1.00 77.06 118 GLN A C 1
ATOM 943 O O . GLN A 1 118 ? 9.211 9.246 -18.314 1.00 77.06 118 GLN A O 1
ATOM 948 N N . HIS A 1 119 ? 11.029 9.044 -17.016 1.00 82.12 119 HIS A N 1
ATOM 949 C CA . HIS A 1 119 ? 11.072 7.597 -17.180 1.00 82.12 119 HIS A CA 1
ATOM 950 C C . HIS A 1 119 ? 10.092 6.925 -16.223 1.00 82.12 119 HIS A C 1
ATOM 952 O O . HIS A 1 119 ? 9.981 7.316 -15.060 1.00 82.12 119 HIS A O 1
ATOM 958 N N . VAL A 1 120 ? 9.417 5.885 -16.712 1.00 85.81 120 VAL A N 1
ATOM 959 C CA . VAL A 1 120 ? 8.452 5.094 -15.946 1.00 85.81 120 VAL A CA 1
ATOM 960 C C . VAL A 1 120 ? 8.836 3.619 -16.038 1.00 85.81 120 VAL A C 1
ATOM 962 O O . VAL A 1 120 ? 8.935 3.075 -17.137 1.00 85.81 120 VAL A O 1
ATOM 965 N N . CYS A 1 121 ? 9.037 2.969 -14.892 1.00 87.19 121 CYS A N 1
ATOM 966 C CA . CYS A 1 121 ? 9.098 1.511 -14.782 1.00 87.19 121 CYS A CA 1
ATOM 967 C C . CYS A 1 121 ? 7.826 1.011 -14.127 1.00 87.19 121 CYS A C 1
ATOM 969 O O . CYS A 1 121 ? 7.351 1.585 -13.144 1.00 87.19 121 CYS A O 1
ATOM 971 N N . ILE A 1 122 ? 7.326 -0.096 -14.647 1.00 90.00 122 ILE A N 1
ATOM 972 C CA . ILE A 1 122 ? 6.115 -0.741 -14.174 1.00 90.00 122 ILE A CA 1
ATOM 973 C C . ILE A 1 122 ? 6.489 -2.183 -13.864 1.00 90.00 122 ILE A C 1
ATOM 975 O O . ILE A 1 122 ? 6.913 -2.911 -14.758 1.00 90.00 122 ILE A O 1
ATOM 979 N N . THR A 1 123 ? 6.317 -2.578 -12.608 1.00 91.06 123 THR A N 1
ATOM 980 C CA . THR A 1 123 ? 6.412 -3.974 -12.177 1.00 91.06 123 THR A CA 1
ATOM 981 C C . THR A 1 123 ? 5.024 -4.415 -11.748 1.00 91.06 123 THR A C 1
ATOM 983 O O . THR A 1 123 ? 4.466 -3.860 -10.802 1.00 91.06 123 THR A O 1
ATOM 986 N N . THR A 1 124 ? 4.451 -5.385 -12.449 1.00 93.19 124 THR A N 1
ATOM 987 C CA . THR A 1 124 ? 3.206 -6.053 -12.054 1.00 93.19 124 THR A CA 1
ATOM 988 C C . THR A 1 124 ? 3.532 -7.223 -11.141 1.00 93.19 124 THR A C 1
ATOM 990 O O . THR A 1 124 ? 4.523 -7.909 -11.366 1.00 93.19 124 THR A O 1
ATOM 993 N N . PHE A 1 125 ? 2.704 -7.460 -10.135 1.00 93.62 125 PHE A N 1
ATOM 994 C CA . PHE A 1 125 ? 2.820 -8.614 -9.249 1.00 93.62 125 PHE A CA 1
ATOM 995 C C . PHE A 1 125 ? 1.478 -8.858 -8.564 1.00 93.62 125 PHE A C 1
ATOM 997 O O . PHE A 1 125 ? 0.587 -8.007 -8.592 1.00 93.62 125 PHE A O 1
ATOM 1004 N N . GLN A 1 126 ? 1.339 -10.002 -7.914 1.00 93.62 126 GLN A N 1
ATOM 1005 C CA . GLN A 1 126 ? 0.174 -10.357 -7.130 1.00 93.62 126 GLN A CA 1
ATOM 1006 C C . GLN A 1 126 ? 0.512 -10.442 -5.645 1.00 93.62 126 GLN A C 1
ATOM 1008 O O . GLN A 1 126 ? 1.594 -10.882 -5.261 1.00 93.62 126 GLN A O 1
ATOM 1013 N N . ILE A 1 127 ? -0.433 -10.038 -4.795 1.00 92.44 127 ILE A N 1
ATOM 1014 C CA . ILE A 1 127 ? -0.407 -10.360 -3.365 1.00 92.44 127 ILE A CA 1
ATOM 1015 C C . ILE A 1 127 ? -1.484 -11.409 -3.117 1.00 92.44 127 ILE A C 1
ATOM 1017 O O . ILE A 1 127 ? -2.674 -11.097 -3.027 1.00 92.44 127 ILE A O 1
ATOM 1021 N N . VAL A 1 128 ? -1.057 -12.662 -2.989 1.00 88.88 128 VAL A N 1
ATOM 1022 C CA . VAL A 1 128 ? -1.956 -13.801 -2.794 1.00 88.88 128 VAL A CA 1
ATOM 1023 C C . VAL A 1 128 ? -2.078 -14.161 -1.318 1.00 88.88 128 VAL A C 1
ATOM 1025 O O . VAL A 1 128 ? -1.132 -14.026 -0.535 1.00 88.88 128 VAL A O 1
ATOM 1028 N N . GLN A 1 129 ? -3.259 -14.636 -0.922 1.00 81.62 129 GLN A N 1
ATOM 1029 C CA . GLN A 1 129 ? -3.521 -15.126 0.429 1.00 81.62 129 GLN A CA 1
ATOM 1030 C C . GLN A 1 129 ? -3.620 -16.656 0.412 1.00 81.62 129 GLN A C 1
ATOM 1032 O O . GLN A 1 129 ? -4.644 -17.220 0.037 1.00 81.62 129 GLN A O 1
ATOM 1037 N N . GLY A 1 130 ? -2.533 -17.326 0.807 1.00 72.00 130 GLY A N 1
ATOM 1038 C CA . GLY A 1 130 ? -2.501 -18.770 1.060 1.00 72.00 130 GLY A CA 1
ATOM 1039 C C . GLY A 1 130 ? -2.565 -19.070 2.562 1.00 72.00 130 GLY A C 1
ATOM 1040 O O . GLY A 1 130 ? -3.326 -18.456 3.304 1.00 72.00 130 GLY A O 1
ATOM 1041 N N . ARG A 1 131 ? -1.693 -19.962 3.060 1.00 72.31 131 ARG A N 1
ATOM 1042 C CA . ARG A 1 131 ? -1.451 -20.100 4.519 1.00 72.31 131 ARG A CA 1
ATOM 1043 C C . ARG A 1 131 ? -0.820 -18.842 5.134 1.00 72.31 131 ARG A C 1
ATOM 1045 O O . ARG A 1 131 ? -0.887 -18.649 6.344 1.00 72.31 131 ARG A O 1
ATOM 1052 N N . ARG A 1 132 ? -0.159 -18.035 4.302 1.00 79.94 132 ARG A N 1
ATOM 1053 C CA . ARG A 1 132 ? 0.432 -16.725 4.594 1.00 79.94 132 ARG A CA 1
ATOM 1054 C C . ARG A 1 132 ? 0.259 -15.838 3.361 1.00 79.94 132 ARG A C 1
ATOM 1056 O O . ARG A 1 132 ? 0.032 -16.357 2.267 1.00 79.94 132 ARG A O 1
ATOM 1063 N N . HIS A 1 133 ? 0.371 -14.528 3.548 1.00 83.06 133 HIS A N 1
ATOM 1064 C CA . HIS A 1 133 ? 0.453 -13.587 2.434 1.00 83.06 133 HIS A CA 1
ATOM 1065 C C . HIS A 1 133 ? 1.833 -13.674 1.777 1.00 83.06 133 HIS A C 1
ATOM 1067 O O . HIS A 1 133 ? 2.837 -13.785 2.485 1.00 83.06 133 HIS A O 1
ATOM 1073 N N . MET A 1 134 ? 1.874 -13.645 0.446 1.00 88.81 134 MET A N 1
ATOM 1074 C CA . MET A 1 134 ? 3.103 -13.749 -0.349 1.00 88.81 134 MET A CA 1
ATOM 1075 C C . MET A 1 134 ? 3.000 -12.881 -1.606 1.00 88.81 134 MET A C 1
ATOM 1077 O O . MET A 1 134 ? 1.892 -12.559 -2.037 1.00 88.81 134 MET A O 1
ATOM 1081 N N . ILE A 1 135 ? 4.154 -12.512 -2.163 1.00 86.50 135 ILE A N 1
ATOM 1082 C CA . ILE A 1 135 ? 4.263 -11.863 -3.473 1.00 86.50 135 ILE A CA 1
ATOM 1083 C C . ILE A 1 135 ? 4.469 -12.952 -4.527 1.00 86.50 135 ILE A C 1
ATOM 1085 O O . ILE A 1 135 ? 5.325 -13.818 -4.346 1.00 86.50 135 ILE A O 1
ATOM 1089 N N . GLU A 1 136 ? 3.696 -12.892 -5.604 1.00 84.19 136 GLU A N 1
ATOM 1090 C CA . GLU A 1 136 ? 3.875 -13.699 -6.815 1.00 84.19 136 GLU A CA 1
ATOM 1091 C C . GLU A 1 136 ? 4.114 -12.755 -8.000 1.00 84.19 136 GLU A C 1
ATOM 1093 O O . GLU A 1 136 ? 3.463 -11.717 -8.100 1.00 84.19 136 GLU A O 1
ATOM 1098 N N . THR A 1 137 ? 5.076 -13.070 -8.863 1.00 76.69 137 THR A N 1
ATOM 1099 C CA . THR A 1 137 ? 5.516 -12.226 -9.992 1.00 76.69 137 THR A CA 1
ATOM 1100 C C . THR A 1 137 ? 5.386 -12.963 -11.308 1.00 76.69 137 THR A C 1
ATOM 1102 O O . THR A 1 137 ? 5.803 -14.146 -11.329 1.00 76.69 137 THR A O 1
#